Protein AF-A0A3M8FSX2-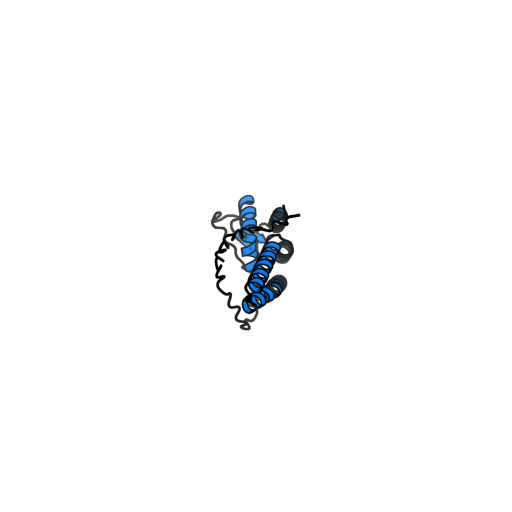F1 (afdb_monomer)

pLDDT: mean 79.04, std 21.78, range [35.06, 98.31]

Sequence (171 aa):
MRISRSSAKTMSHLLPVAAASAALLVVPGCNLSSGSNKPVSGAGDTLMLLPEHAGGPTGTIRRTDLLVAYGKSVHLKEHYSTLETARDAAREAGDDAFADRIEAEGPAWQEVLDRQLAGDEPLYTTLLAVQNEIRDVANEHGISKVVEAGPGVKGTDITDKIVEALKQSDD

Mean predicted aligned error: 12.31 Å

Secondary structure (DSSP, 8-state):
----------------------------------------------EEE-TT-TT-PEEEE-HHHHHHHHTTSHHHHHHHHHHHHHHHHHHHTT-HHHHHHHHHHHHHHHHHHHHHHHTSS-THHHHHHTHHHHHHHHHHTT-SEEEE--TT--SEE-HHHHHHHHHHTT-

Radius of gyration: 25.16 Å; Cα contacts (8 Å, |Δi|>4): 161; chains: 1; bounding box: 44×70×87 Å

Foldseek 3Di:
DDDDDDDDDDDPPDDPPPPPPPPPPPPPDPPPPPDPDDQPPDDDWPKDFDPPQPPWFEEAAAQQLLLVLLVVFVLVVVVVVVLVVQLVVCVVVVNNVRNVVSVVVVVVVVVQSVCSNVVSHPCVVSCVSLVVLVNVLCVVVSHRMYGYDDPPDDGHYCHVSSSVSRHVNVD

Structure (mmCIF, N/CA/C/O backbone):
data_AF-A0A3M8FSX2-F1
#
_entry.id   AF-A0A3M8FSX2-F1
#
loop_
_atom_site.group_PDB
_atom_site.id
_atom_site.type_symbol
_atom_site.label_atom_id
_atom_site.label_alt_id
_atom_site.label_comp_id
_atom_site.label_asym_id
_atom_site.label_entity_id
_atom_site.label_seq_id
_atom_site.pdbx_PDB_ins_code
_atom_site.Cartn_x
_atom_site.Cartn_y
_atom_site.Cartn_z
_atom_site.occupancy
_atom_site.B_iso_or_equiv
_atom_site.auth_seq_id
_atom_site.auth_comp_id
_atom_site.auth_asym_id
_atom_site.auth_atom_id
_atom_site.pdbx_PDB_model_num
ATOM 1 N N . MET A 1 1 ? 28.680 45.905 -61.448 1.00 47.19 1 MET A N 1
ATOM 2 C CA . MET A 1 1 ? 28.173 44.536 -61.219 1.00 47.19 1 MET A CA 1
ATOM 3 C C . MET A 1 1 ? 29.325 43.685 -60.685 1.00 47.19 1 MET A C 1
ATOM 5 O O . MET A 1 1 ? 30.201 43.305 -61.447 1.00 47.19 1 MET A O 1
ATOM 9 N N . ARG A 1 2 ? 29.411 43.502 -59.362 1.00 50.59 2 ARG A N 1
ATOM 10 C CA . ARG A 1 2 ? 30.373 42.608 -58.694 1.00 50.59 2 ARG A CA 1
ATOM 11 C C . ARG A 1 2 ? 29.609 41.900 -57.581 1.00 50.59 2 ARG A C 1
ATOM 13 O O . ARG A 1 2 ? 29.132 42.553 -56.661 1.00 50.59 2 ARG A O 1
ATOM 20 N N . ILE A 1 3 ? 29.428 40.593 -57.733 1.00 55.62 3 ILE A N 1
ATOM 21 C CA . ILE A 1 3 ? 28.762 39.731 -56.758 1.00 55.62 3 ILE A CA 1
ATOM 22 C C . ILE A 1 3 ? 29.857 39.227 -55.822 1.00 55.62 3 ILE A C 1
ATOM 24 O O . ILE A 1 3 ? 30.733 38.483 -56.256 1.00 55.62 3 ILE A O 1
ATOM 28 N N . SER A 1 4 ? 29.825 39.656 -54.561 1.00 57.06 4 SER A N 1
ATOM 29 C CA . SER A 1 4 ? 30.704 39.132 -53.516 1.00 57.06 4 SER A CA 1
ATOM 30 C C . SER A 1 4 ? 29.912 38.128 -52.681 1.00 57.06 4 SER A C 1
ATOM 32 O O . SER A 1 4 ? 28.946 38.494 -52.017 1.00 57.06 4 SER A O 1
ATOM 34 N N . ARG A 1 5 ? 30.289 36.849 -52.766 1.00 66.19 5 ARG A N 1
ATOM 35 C CA . ARG A 1 5 ? 29.855 35.780 -51.856 1.00 66.19 5 ARG A CA 1
ATOM 36 C C . ARG A 1 5 ? 30.951 35.606 -50.807 1.00 66.19 5 ARG A C 1
ATOM 38 O O . ARG A 1 5 ? 32.090 35.422 -51.218 1.00 66.19 5 ARG A O 1
ATOM 45 N N . SER A 1 6 ? 30.635 35.562 -49.511 1.00 44.28 6 SER A N 1
ATOM 46 C CA . SER A 1 6 ? 31.398 34.719 -48.573 1.00 44.28 6 SER A CA 1
ATOM 47 C C . SER A 1 6 ? 30.738 34.582 -47.196 1.00 44.28 6 SER A C 1
ATOM 49 O O . SER A 1 6 ? 30.495 35.569 -46.512 1.00 44.28 6 SER A O 1
ATOM 51 N N . SER A 1 7 ? 30.564 33.313 -46.820 1.00 50.06 7 SER A N 1
ATOM 52 C CA . SER A 1 7 ? 30.634 32.724 -45.474 1.00 50.06 7 SER A CA 1
ATOM 53 C C . SER A 1 7 ? 29.599 33.102 -44.412 1.00 50.06 7 SER A C 1
ATOM 55 O O . SER A 1 7 ? 29.830 33.944 -43.549 1.00 50.06 7 SER A O 1
ATOM 57 N N . ALA A 1 8 ? 28.523 32.310 -44.374 1.00 51.41 8 ALA A N 1
ATOM 58 C CA . ALA A 1 8 ? 27.819 31.982 -43.138 1.00 51.41 8 ALA A CA 1
ATOM 59 C C . ALA A 1 8 ? 28.687 31.020 -42.303 1.00 51.41 8 ALA A C 1
ATOM 61 O O . ALA A 1 8 ? 28.975 29.899 -42.724 1.00 51.41 8 ALA A O 1
ATOM 62 N N . LYS A 1 9 ? 29.132 31.476 -41.130 1.00 55.75 9 LYS A N 1
ATOM 63 C CA . LYS A 1 9 ? 29.825 30.667 -40.124 1.00 55.75 9 LYS A CA 1
ATOM 64 C C . LYS A 1 9 ? 28.777 30.140 -39.145 1.00 55.75 9 LYS A C 1
ATOM 66 O O . LYS A 1 9 ? 28.440 30.814 -38.177 1.00 55.75 9 LYS A O 1
ATOM 71 N N . THR A 1 10 ? 28.231 28.960 -39.425 1.00 54.59 10 THR A N 1
ATOM 72 C CA . THR A 1 10 ? 27.348 28.237 -38.502 1.00 54.59 10 THR A CA 1
ATOM 73 C C . THR A 1 10 ? 28.194 27.732 -37.334 1.00 54.59 10 THR A C 1
ATOM 75 O O . THR A 1 10 ? 28.980 26.799 -37.484 1.00 54.59 10 THR A O 1
ATOM 78 N N . MET A 1 11 ? 28.096 28.398 -36.183 1.00 48.78 11 MET A N 1
ATOM 79 C CA . MET A 1 11 ? 28.644 27.898 -34.925 1.00 48.78 11 MET A CA 1
ATOM 80 C C . MET A 1 11 ? 27.736 26.782 -34.409 1.00 48.78 11 MET A C 1
ATOM 82 O O . MET A 1 11 ? 26.655 27.041 -33.885 1.00 48.78 11 MET A O 1
ATOM 86 N N . SER A 1 12 ? 28.183 25.539 -34.565 1.00 48.84 12 SER A N 1
ATOM 87 C CA . SER A 1 12 ? 27.632 24.395 -33.846 1.00 48.84 12 SER A CA 1
ATOM 88 C C . SER A 1 12 ? 27.964 24.550 -32.362 1.00 48.84 12 SER A C 1
ATOM 90 O O . SER A 1 12 ? 29.079 24.254 -31.933 1.00 48.84 12 SER A O 1
ATOM 92 N N . HIS A 1 13 ? 27.008 25.044 -31.576 1.00 47.22 13 HIS A N 1
ATOM 93 C CA . HIS A 1 13 ? 27.049 24.912 -30.125 1.00 47.22 13 HIS A CA 1
ATOM 94 C C . HIS A 1 13 ? 26.804 23.441 -29.774 1.00 47.22 13 HIS A C 1
ATOM 96 O O . HIS A 1 13 ? 25.674 22.962 -29.773 1.00 47.22 13 HIS A O 1
ATOM 102 N N . LEU A 1 14 ? 27.898 22.726 -29.513 1.00 45.97 14 LEU A N 1
ATOM 103 C CA . LEU A 1 14 ? 27.901 21.467 -28.778 1.00 45.97 14 LEU A CA 1
ATOM 104 C C . LEU A 1 14 ? 27.340 21.744 -27.379 1.00 45.97 14 LEU A C 1
ATOM 106 O O . LEU A 1 14 ? 28.009 22.354 -26.544 1.00 45.97 14 LEU A O 1
ATOM 110 N N . LEU A 1 15 ? 26.096 21.335 -27.148 1.00 48.28 15 LEU A N 1
ATOM 111 C CA . LEU A 1 15 ? 25.559 21.196 -25.801 1.00 48.28 15 LEU A CA 1
ATOM 112 C C . LEU A 1 15 ? 26.306 20.046 -25.104 1.00 48.28 15 LEU A C 1
ATOM 114 O O . LEU A 1 15 ? 26.529 19.005 -25.729 1.00 48.28 15 LEU A O 1
ATOM 118 N N . PRO A 1 16 ? 26.704 20.202 -23.832 1.00 45.53 16 PRO A N 1
ATOM 119 C CA . PRO A 1 16 ? 27.214 19.089 -23.053 1.00 45.53 16 PRO A CA 1
ATOM 120 C C . PRO A 1 16 ? 26.075 18.088 -22.835 1.00 45.53 16 PRO A C 1
ATOM 122 O O . PRO A 1 16 ? 25.053 18.418 -22.234 1.00 45.53 16 PRO A O 1
ATOM 125 N N . VAL A 1 17 ? 26.260 16.864 -23.332 1.00 48.03 17 VAL A N 1
ATOM 126 C CA . VAL A 1 17 ? 25.472 15.696 -22.932 1.00 48.03 17 VAL A CA 1
ATOM 127 C C . VAL A 1 17 ? 25.736 15.505 -21.443 1.00 48.03 17 VAL A C 1
ATOM 129 O O . VAL A 1 17 ? 26.780 14.992 -21.042 1.00 48.03 17 VAL A O 1
ATOM 132 N N . ALA A 1 18 ? 24.826 16.013 -20.615 1.00 43.22 18 ALA A N 1
ATOM 133 C CA . ALA A 1 18 ? 24.786 15.679 -19.208 1.00 43.22 18 ALA A CA 1
ATOM 134 C C . ALA A 1 18 ? 24.514 14.177 -19.133 1.00 43.22 18 ALA A C 1
ATOM 136 O O . ALA A 1 18 ? 23.416 13.716 -19.436 1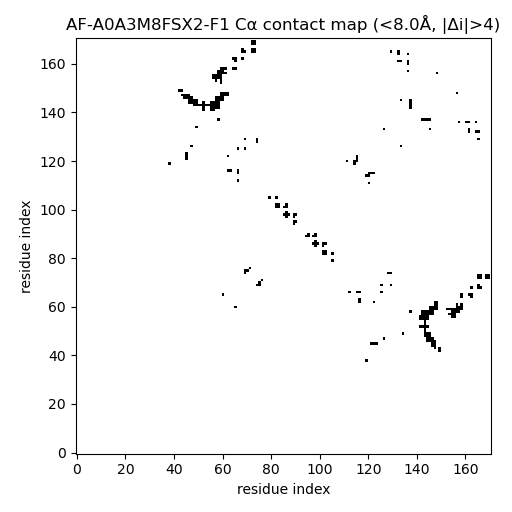.00 43.22 18 ALA A O 1
ATOM 137 N N . ALA A 1 19 ? 25.552 13.416 -18.795 1.00 45.00 19 ALA A N 1
ATOM 138 C CA . ALA A 1 19 ? 25.417 12.040 -18.373 1.00 45.00 19 ALA A CA 1
ATOM 139 C C . ALA A 1 19 ? 24.510 12.040 -17.138 1.00 45.00 19 ALA A C 1
ATOM 141 O O . ALA A 1 19 ? 24.946 12.352 -16.029 1.00 45.00 19 ALA A O 1
ATOM 142 N N . ALA A 1 20 ? 23.226 11.760 -17.350 1.00 47.19 20 ALA A N 1
ATOM 143 C CA . ALA A 1 20 ? 22.338 11.364 -16.281 1.00 47.19 20 ALA A CA 1
ATOM 144 C C . ALA A 1 20 ? 22.893 10.037 -15.765 1.00 47.19 20 ALA A C 1
ATOM 146 O O . ALA A 1 20 ? 22.752 8.996 -16.404 1.00 47.19 20 ALA A O 1
ATOM 147 N N . SER A 1 21 ? 23.616 10.099 -14.647 1.00 44.44 21 SER A N 1
ATOM 148 C CA . SER A 1 21 ? 23.936 8.922 -13.854 1.00 44.44 21 SER A CA 1
ATOM 149 C C . SER A 1 21 ? 22.612 8.282 -13.464 1.00 44.44 21 SER A C 1
ATOM 151 O O . SER A 1 21 ? 21.976 8.703 -12.499 1.00 44.44 21 SER A O 1
ATOM 153 N N . ALA A 1 22 ? 22.188 7.291 -14.245 1.00 44.75 22 ALA A N 1
ATOM 154 C CA . ALA A 1 22 ? 21.168 6.345 -13.855 1.00 44.75 22 ALA A CA 1
ATOM 155 C C . ALA A 1 22 ? 21.697 5.647 -12.602 1.00 44.75 22 ALA A C 1
ATOM 157 O O . ALA A 1 22 ? 22.535 4.744 -12.664 1.00 44.75 22 ALA A O 1
ATOM 158 N N . ALA A 1 23 ? 21.274 6.140 -11.442 1.00 43.34 23 ALA A N 1
ATOM 159 C CA . ALA A 1 23 ? 21.377 5.391 -10.214 1.00 43.34 23 ALA A CA 1
ATOM 160 C C . ALA A 1 23 ? 20.544 4.128 -10.437 1.00 43.34 23 ALA A C 1
ATOM 162 O O . ALA A 1 23 ? 19.317 4.174 -10.396 1.00 43.34 23 ALA A O 1
ATOM 163 N N . LEU A 1 24 ? 21.220 3.018 -10.746 1.00 38.94 24 LEU A N 1
ATOM 164 C CA . LEU A 1 24 ? 20.647 1.686 -10.645 1.00 38.94 24 LEU A CA 1
ATOM 165 C C . LEU A 1 24 ? 20.176 1.525 -9.196 1.00 38.94 24 LEU A C 1
ATOM 167 O O . LEU A 1 24 ? 20.945 1.154 -8.308 1.00 38.94 24 LEU A O 1
ATOM 171 N N . LEU A 1 25 ? 18.903 1.820 -8.955 1.00 40.34 25 LEU A N 1
ATOM 172 C CA . LEU A 1 25 ? 18.167 1.235 -7.853 1.00 40.34 25 LEU A CA 1
ATOM 173 C C . LEU A 1 25 ? 18.067 -0.252 -8.180 1.00 40.34 25 LEU A C 1
ATOM 175 O O . LEU A 1 25 ? 17.163 -0.709 -8.872 1.00 40.34 25 LEU A O 1
ATOM 179 N N . VAL A 1 26 ? 19.074 -1.002 -7.732 1.00 42.00 26 VAL A N 1
ATOM 180 C CA . VAL A 1 26 ? 19.004 -2.454 -7.628 1.00 42.00 26 VAL A CA 1
ATOM 181 C C . VAL A 1 26 ? 17.907 -2.738 -6.611 1.00 42.00 26 VAL A C 1
ATOM 183 O O . VAL A 1 26 ? 18.158 -2.771 -5.408 1.00 42.00 26 VAL A O 1
ATOM 186 N N . VAL A 1 27 ? 16.674 -2.890 -7.090 1.00 46.66 27 VAL A N 1
ATOM 187 C CA . VAL A 1 27 ? 15.612 -3.515 -6.309 1.00 46.66 27 VAL A CA 1
ATOM 188 C C . VAL A 1 27 ? 16.024 -4.985 -6.190 1.00 46.66 27 VAL A C 1
ATOM 190 O O . VAL A 1 27 ? 16.153 -5.658 -7.218 1.00 46.66 27 VAL A O 1
ATOM 193 N N . PRO A 1 28 ? 16.347 -5.494 -4.987 1.00 42.94 28 PRO A N 1
ATOM 194 C CA . PRO A 1 28 ? 16.694 -6.895 -4.825 1.00 42.94 28 PRO A CA 1
ATOM 195 C C . PRO A 1 28 ? 15.507 -7.729 -5.301 1.00 42.94 28 PRO A C 1
ATOM 197 O O . PRO A 1 28 ? 14.407 -7.612 -4.768 1.00 42.94 28 PRO A O 1
ATOM 200 N N . GLY A 1 29 ? 15.743 -8.527 -6.344 1.00 35.06 29 GLY A N 1
ATOM 201 C CA . GLY A 1 29 ? 14.728 -9.350 -6.980 1.00 35.06 29 GLY A CA 1
ATOM 202 C C . GLY A 1 29 ? 13.989 -10.194 -5.951 1.00 35.06 29 GLY A C 1
ATOM 203 O O . GLY A 1 29 ? 14.550 -11.129 -5.375 1.00 35.06 29 GLY A O 1
ATOM 204 N N . CYS A 1 30 ? 12.714 -9.871 -5.748 1.00 36.78 30 CYS A N 1
ATOM 205 C CA . CYS A 1 30 ? 11.760 -10.765 -5.122 1.00 36.78 30 CYS A CA 1
ATOM 206 C C . CYS A 1 30 ? 11.611 -11.972 -6.049 1.00 36.78 30 CYS A C 1
ATOM 208 O O . CYS A 1 30 ? 10.853 -11.969 -7.013 1.00 36.78 30 CYS A O 1
ATOM 210 N N . ASN A 1 31 ? 12.409 -13.000 -5.781 1.00 38.75 31 ASN A N 1
ATOM 211 C CA . ASN A 1 31 ? 12.325 -14.292 -6.431 1.00 38.75 31 ASN A CA 1
ATOM 212 C C . ASN A 1 31 ? 11.032 -14.970 -5.945 1.00 38.75 31 ASN A C 1
ATOM 214 O O . ASN A 1 31 ? 11.058 -15.754 -4.995 1.00 38.75 31 ASN A O 1
ATOM 218 N N . LEU A 1 32 ? 9.885 -14.619 -6.543 1.00 45.66 32 LEU A N 1
ATOM 219 C CA . LEU A 1 32 ? 8.623 -15.338 -6.359 1.00 45.66 32 LEU A CA 1
ATOM 220 C C . LEU A 1 32 ? 8.734 -16.697 -7.064 1.00 45.66 32 LEU A C 1
ATOM 222 O O . LEU A 1 32 ? 8.186 -16.943 -8.135 1.00 45.66 32 LEU A O 1
ATOM 226 N N . SER A 1 33 ? 9.485 -17.602 -6.440 1.00 40.38 33 SER A N 1
ATOM 227 C CA . SER A 1 33 ? 9.406 -19.029 -6.710 1.00 40.38 33 SER A CA 1
ATOM 228 C C . SER A 1 33 ? 7.977 -19.474 -6.413 1.00 40.38 33 SER A C 1
ATOM 230 O O . SER A 1 33 ? 7.593 -19.606 -5.250 1.00 40.38 33 SER A O 1
ATOM 232 N N . SER A 1 34 ? 7.210 -19.716 -7.477 1.00 45.41 34 SER A N 1
ATOM 233 C CA . SER A 1 34 ? 5.900 -20.368 -7.467 1.00 45.41 34 SER A CA 1
ATOM 234 C C . SER A 1 34 ? 6.053 -21.822 -7.000 1.00 45.41 34 SER A C 1
ATOM 236 O O . SER A 1 34 ? 6.078 -22.773 -7.775 1.00 45.41 34 SER A O 1
ATOM 238 N N . GLY A 1 35 ? 6.269 -21.991 -5.698 1.00 39.81 35 GLY A N 1
ATOM 239 C CA . GLY A 1 35 ? 6.133 -23.257 -5.000 1.00 39.81 35 GLY A CA 1
ATOM 240 C C . GLY A 1 35 ? 4.723 -23.324 -4.443 1.00 39.81 35 GLY A C 1
ATOM 241 O O . GLY A 1 35 ? 4.317 -22.436 -3.698 1.00 39.81 35 GLY A O 1
ATOM 242 N N . SER A 1 36 ? 3.974 -24.360 -4.815 1.00 44.34 36 SER A N 1
ATOM 243 C CA . SER A 1 36 ? 2.616 -24.633 -4.343 1.00 44.34 36 SER A CA 1
ATOM 244 C C . SER A 1 36 ? 2.568 -24.803 -2.818 1.00 44.34 36 SER A C 1
ATOM 246 O O . SER A 1 36 ? 2.567 -25.918 -2.298 1.00 44.34 36 SER A O 1
ATOM 248 N N . ASN A 1 37 ? 2.520 -23.691 -2.089 1.00 40.78 37 ASN A N 1
ATOM 249 C CA . ASN A 1 37 ? 2.175 -23.673 -0.681 1.00 40.78 37 ASN A CA 1
ATOM 250 C C . ASN A 1 37 ? 0.657 -23.770 -0.578 1.00 40.78 37 ASN A C 1
ATOM 252 O O . ASN A 1 37 ? -0.079 -22.928 -1.085 1.00 40.78 37 ASN A O 1
ATOM 256 N N . LYS A 1 38 ? 0.181 -24.831 0.074 1.00 38.94 38 LYS A N 1
ATOM 257 C CA . LYS A 1 38 ? -1.215 -24.915 0.505 1.00 38.94 38 LYS A CA 1
ATOM 258 C C . LYS A 1 38 ? -1.521 -23.682 1.368 1.00 38.94 38 LYS A C 1
ATOM 260 O O . LYS A 1 38 ? -0.686 -23.369 2.221 1.00 38.94 38 LYS A O 1
ATOM 265 N N . PRO A 1 39 ? -2.678 -23.019 1.199 1.00 40.34 39 PRO A N 1
ATOM 266 C CA . PRO A 1 39 ? -3.044 -21.897 2.046 1.00 40.34 39 PRO A CA 1
ATOM 267 C C . PRO A 1 39 ? -3.140 -22.409 3.481 1.00 40.34 39 PRO A C 1
ATOM 269 O O . PRO A 1 39 ? -4.001 -23.223 3.827 1.00 40.34 39 PRO A O 1
ATOM 272 N N . VAL A 1 40 ? -2.206 -21.971 4.322 1.00 41.53 40 VAL A N 1
ATOM 273 C CA . VAL A 1 40 ? -2.362 -22.085 5.765 1.00 41.53 40 VAL A CA 1
ATOM 274 C C . VAL A 1 40 ? -3.434 -21.058 6.092 1.00 41.53 40 VAL A C 1
ATOM 276 O O . VAL A 1 40 ? -3.147 -19.877 6.234 1.00 41.53 40 VAL A O 1
ATOM 279 N N . SER A 1 41 ? -4.689 -21.508 6.100 1.00 40.91 41 SER A N 1
ATOM 280 C CA . SER A 1 41 ? -5.864 -20.746 6.522 1.00 40.91 41 SER A CA 1
ATOM 281 C C . SER A 1 41 ? -5.753 -20.439 8.021 1.00 40.91 41 SER A C 1
ATOM 283 O O . SER A 1 41 ? -6.482 -20.987 8.844 1.00 40.91 41 SER A O 1
ATOM 285 N N . GLY A 1 42 ? -4.780 -19.610 8.385 1.00 41.47 42 GLY A N 1
ATOM 286 C CA . GLY A 1 42 ? -4.645 -18.968 9.677 1.00 41.47 42 GLY A CA 1
ATOM 287 C C . GLY A 1 42 ? -5.087 -17.526 9.510 1.00 41.47 42 GLY A C 1
ATOM 288 O O . GLY A 1 42 ? -4.304 -16.675 9.103 1.00 41.47 42 GLY A O 1
ATOM 289 N N . ALA A 1 43 ? -6.362 -17.260 9.779 1.00 46.09 43 ALA A N 1
ATOM 290 C CA . ALA A 1 43 ? -6.793 -15.905 10.070 1.00 46.09 43 ALA A CA 1
ATOM 291 C C . ALA A 1 43 ? -6.047 -15.438 11.335 1.00 46.09 43 ALA A C 1
ATOM 293 O O . ALA A 1 43 ? -6.159 -16.081 12.377 1.00 46.09 43 ALA A O 1
ATOM 294 N N . GLY A 1 44 ? -5.293 -14.344 11.229 1.00 47.16 44 GLY A N 1
ATOM 295 C CA . GLY A 1 44 ? -4.490 -13.774 12.319 1.00 47.16 44 GLY A CA 1
ATOM 296 C C . GLY A 1 44 ? -3.066 -14.332 12.304 1.00 47.16 44 GLY A C 1
ATOM 297 O O . GLY A 1 44 ? -2.861 -15.533 12.311 1.00 47.16 44 GLY A O 1
ATOM 298 N N . ASP A 1 45 ? -1.997 -13.560 12.208 1.00 51.50 45 ASP A N 1
ATOM 299 C CA . ASP A 1 45 ? -1.767 -12.191 12.637 1.00 51.50 45 ASP A CA 1
ATOM 300 C C . ASP A 1 45 ? -0.864 -11.517 11.599 1.00 51.50 45 ASP A C 1
ATOM 302 O O . ASP A 1 45 ? 0.344 -11.757 11.577 1.00 51.50 45 ASP A O 1
ATOM 306 N N . THR A 1 46 ? -1.407 -10.641 10.749 1.00 60.12 46 THR A N 1
ATOM 307 C CA . THR A 1 46 ? -0.535 -9.629 10.139 1.00 60.12 46 THR A CA 1
ATOM 308 C C . THR A 1 46 ? -0.405 -8.512 11.167 1.00 60.12 46 THR A C 1
ATOM 310 O O . THR A 1 46 ? -1.340 -7.742 11.385 1.00 60.12 46 THR A O 1
ATOM 313 N N . LEU A 1 47 ? 0.718 -8.513 11.884 1.00 61.59 47 LEU A N 1
ATOM 314 C CA . LEU A 1 47 ? 0.976 -7.637 13.020 1.00 61.59 47 LEU A CA 1
ATOM 315 C C . LEU A 1 47 ? 1.943 -6.531 12.593 1.00 61.59 47 LEU A C 1
ATOM 317 O O . LEU A 1 47 ? 3.094 -6.818 12.264 1.00 61.59 47 LEU A O 1
ATOM 321 N N . MET A 1 48 ? 1.511 -5.272 12.648 1.00 71.06 48 MET A N 1
ATOM 322 C CA . MET A 1 48 ? 2.432 -4.141 12.560 1.00 71.06 48 MET A CA 1
ATOM 323 C C . MET A 1 48 ? 2.689 -3.614 13.973 1.00 71.06 48 MET A C 1
ATOM 325 O O . MET A 1 48 ? 1.792 -3.083 14.635 1.00 71.06 48 MET A O 1
ATOM 329 N N . LEU A 1 49 ? 3.913 -3.819 14.461 1.00 66.31 49 LEU A N 1
ATOM 330 C CA . LEU A 1 49 ? 4.364 -3.270 15.737 1.00 66.31 49 LEU A CA 1
ATOM 331 C C . LEU A 1 49 ? 4.805 -1.826 15.528 1.00 66.31 49 LEU A C 1
ATOM 333 O O . LEU A 1 49 ? 5.701 -1.564 14.725 1.00 66.31 49 LEU A O 1
ATOM 337 N N . LEU A 1 50 ? 4.196 -0.907 16.275 1.00 69.25 50 LEU A N 1
ATOM 338 C CA . LEU A 1 50 ? 4.593 0.493 16.293 1.00 69.25 50 LEU A CA 1
ATOM 339 C C . LEU A 1 50 ? 5.504 0.712 17.512 1.00 69.25 50 LEU A C 1
ATOM 341 O O . LEU A 1 50 ? 5.075 0.497 18.649 1.00 69.25 50 LEU A O 1
ATOM 345 N N . PRO A 1 51 ? 6.782 1.074 17.307 1.00 61.28 51 PRO A N 1
ATOM 346 C CA . PRO A 1 51 ? 7.793 1.033 18.363 1.00 61.28 51 PRO A CA 1
ATOM 347 C C . PRO A 1 51 ? 7.557 2.048 19.490 1.00 61.28 51 PRO A C 1
ATOM 349 O O . PRO A 1 51 ? 8.082 1.872 20.587 1.00 61.28 51 PRO A O 1
ATOM 352 N N . GLU A 1 52 ? 6.764 3.094 19.255 1.00 60.50 52 GLU A N 1
ATOM 353 C CA . GLU A 1 52 ? 6.681 4.242 20.163 1.00 60.50 52 GLU A CA 1
ATOM 354 C C . GLU A 1 52 ? 5.676 4.072 21.312 1.00 60.50 52 GLU A C 1
ATOM 356 O O . GLU A 1 52 ? 5.591 4.942 22.174 1.00 60.50 52 GLU A O 1
ATOM 361 N N . HIS A 1 53 ? 4.876 3.003 21.339 1.00 59.38 53 HIS A N 1
ATOM 362 C CA . HIS A 1 53 ? 3.670 2.936 22.180 1.00 59.38 53 HIS A CA 1
ATOM 363 C C . HIS A 1 53 ? 3.552 1.621 22.973 1.00 59.38 53 HIS A C 1
ATOM 365 O O . HIS A 1 53 ? 2.460 1.082 23.153 1.00 59.38 53 HIS A O 1
ATOM 371 N N . ALA A 1 54 ? 4.664 1.069 23.466 1.00 66.44 54 ALA A N 1
ATOM 372 C CA . ALA A 1 54 ? 4.665 -0.197 24.206 1.00 66.44 54 ALA A CA 1
ATOM 373 C C . ALA A 1 54 ? 3.621 -0.217 25.353 1.00 66.44 54 ALA A C 1
ATOM 375 O O . ALA A 1 54 ? 3.735 0.522 26.328 1.00 66.44 54 ALA A O 1
ATOM 376 N N . GLY A 1 55 ? 2.601 -1.079 25.231 1.00 77.44 55 GLY A N 1
ATOM 377 C CA . GLY A 1 55 ? 1.530 -1.256 26.226 1.00 77.44 55 GLY A CA 1
ATOM 378 C C . GLY A 1 55 ? 0.216 -0.499 25.969 1.00 77.44 55 GLY A C 1
ATOM 379 O O . GLY A 1 55 ? -0.714 -0.651 26.757 1.00 77.44 55 GLY A O 1
ATOM 380 N N . GLY A 1 56 ? 0.105 0.283 24.889 1.00 82.62 56 GLY A N 1
ATOM 381 C CA . GLY A 1 56 ? -1.135 0.987 24.518 1.00 82.62 56 GLY A CA 1
ATOM 382 C C . GLY A 1 56 ? -2.241 0.091 23.919 1.00 82.62 56 GLY A C 1
ATOM 383 O O . GLY A 1 56 ? -2.026 -1.107 23.699 1.00 82.62 56 GLY A O 1
ATOM 384 N N . PRO A 1 57 ? -3.432 0.646 23.627 1.00 92.81 57 PRO A N 1
ATOM 385 C CA . PRO A 1 57 ? -4.542 -0.067 22.993 1.00 92.81 57 PRO A CA 1
ATOM 386 C C . PRO A 1 57 ? -4.188 -0.631 21.610 1.00 92.81 57 PRO A C 1
ATOM 388 O O . PRO A 1 57 ? -3.314 -0.133 20.906 1.00 92.81 57 PRO A O 1
ATOM 391 N N . THR A 1 58 ? -4.898 -1.691 21.223 1.00 94.19 58 THR A N 1
ATOM 392 C CA . THR A 1 58 ? -4.787 -2.319 19.897 1.00 94.19 58 THR A CA 1
ATOM 393 C C . THR A 1 58 ? -5.734 -1.637 18.920 1.00 94.19 58 THR A C 1
ATOM 395 O O . THR A 1 58 ? -6.920 -1.513 19.221 1.00 94.19 58 THR A O 1
ATOM 398 N N . GLY A 1 59 ? -5.227 -1.230 17.761 1.00 95.19 59 GLY A N 1
ATOM 399 C CA . GLY A 1 59 ? -6.025 -0.819 16.613 1.00 95.19 59 GLY A CA 1
ATOM 400 C C . GLY A 1 59 ? -6.338 -2.013 15.721 1.00 95.19 59 GLY A C 1
ATOM 401 O O . GLY A 1 59 ? -5.506 -2.909 15.573 1.00 95.19 59 GLY A O 1
ATOM 402 N N . THR A 1 60 ? -7.523 -2.034 15.121 1.00 96.44 60 THR A N 1
ATOM 403 C CA . THR A 1 60 ? -7.915 -3.051 14.138 1.00 96.44 60 THR A CA 1
ATOM 404 C C . THR A 1 60 ? -8.214 -2.420 12.786 1.00 96.44 60 THR A C 1
ATOM 406 O O . THR A 1 60 ? -8.795 -1.337 12.741 1.00 96.44 60 THR A O 1
ATOM 409 N N . ILE A 1 61 ? -7.872 -3.118 11.701 1.00 95.88 61 ILE A N 1
ATOM 410 C CA . ILE A 1 61 ? -8.187 -2.709 10.325 1.00 95.88 61 ILE A CA 1
ATOM 411 C C . ILE A 1 61 ? -9.030 -3.775 9.623 1.00 95.88 61 ILE A C 1
ATOM 413 O O . ILE A 1 61 ? -8.708 -4.963 9.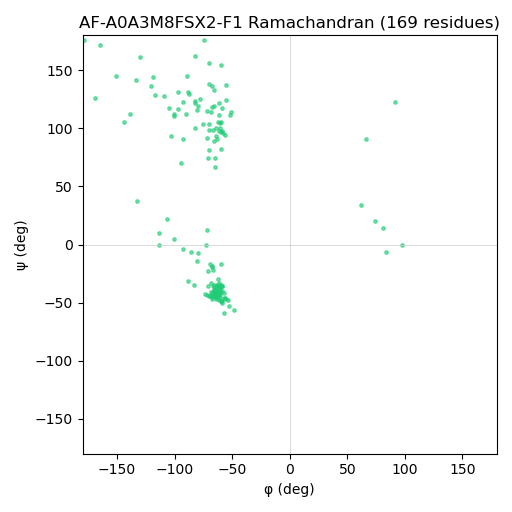677 1.00 95.88 61 ILE A O 1
ATOM 417 N N . ARG A 1 62 ? -10.071 -3.355 8.900 1.00 95.44 62 ARG A N 1
ATOM 418 C CA . ARG A 1 62 ? -10.835 -4.213 7.987 1.00 95.44 62 ARG A CA 1
ATOM 419 C C . ARG A 1 62 ? -10.088 -4.350 6.657 1.00 95.44 62 ARG A C 1
ATOM 421 O O . ARG A 1 62 ? -9.926 -3.378 5.923 1.00 95.44 62 ARG A O 1
ATOM 428 N N . ARG A 1 63 ? -9.662 -5.577 6.341 1.00 94.38 63 ARG A N 1
ATOM 429 C CA . ARG A 1 63 ? -8.878 -5.929 5.142 1.00 94.38 63 ARG A CA 1
ATOM 430 C C . ARG A 1 63 ? -9.451 -5.353 3.847 1.00 94.38 63 ARG A C 1
ATOM 432 O O . ARG A 1 63 ? -8.744 -4.660 3.124 1.00 94.38 63 ARG A O 1
ATOM 439 N N . THR A 1 64 ? -10.718 -5.654 3.561 1.00 95.56 64 THR A N 1
ATOM 440 C CA . THR A 1 64 ? -11.387 -5.260 2.313 1.00 95.56 64 THR A CA 1
ATOM 441 C C . THR A 1 64 ? -11.358 -3.748 2.118 1.00 95.56 64 THR A C 1
ATOM 443 O O . THR A 1 64 ? -10.993 -3.275 1.048 1.00 95.56 64 THR A O 1
ATOM 446 N N . ASP A 1 65 ? -11.680 -2.989 3.163 1.00 96.44 65 ASP A N 1
ATOM 447 C CA . ASP A 1 65 ? -11.755 -1.531 3.090 1.00 96.44 65 ASP A CA 1
ATOM 448 C C . ASP A 1 65 ? -10.374 -0.902 2.893 1.00 96.44 65 ASP A C 1
ATOM 450 O O . ASP A 1 65 ? -10.233 0.010 2.078 1.00 96.44 65 ASP A O 1
ATOM 454 N N . LEU A 1 66 ? -9.347 -1.423 3.579 1.00 95.69 66 LEU A N 1
ATOM 455 C CA . LEU A 1 66 ? -7.967 -0.980 3.384 1.00 95.69 66 LEU A CA 1
ATOM 456 C C . LEU A 1 66 ? -7.499 -1.235 1.949 1.00 95.69 66 LEU A C 1
ATOM 458 O O . LEU A 1 66 ? -6.950 -0.331 1.328 1.00 95.69 66 LEU A O 1
ATOM 462 N N . LEU A 1 67 ? -7.726 -2.437 1.410 1.00 95.56 67 LEU A N 1
ATOM 463 C CA . LEU A 1 67 ? -7.313 -2.788 0.048 1.00 95.56 67 LEU A CA 1
ATOM 464 C C . LEU A 1 67 ? -8.043 -1.954 -1.006 1.00 95.56 67 LEU A C 1
ATOM 466 O O . LEU A 1 67 ? -7.419 -1.477 -1.949 1.00 95.56 67 LEU A O 1
ATOM 470 N N . VAL A 1 68 ? -9.349 -1.729 -0.836 1.00 95.38 68 VAL A N 1
ATOM 471 C CA . VAL A 1 68 ? -10.131 -0.877 -1.744 1.00 95.38 68 VAL A CA 1
ATOM 472 C C . VAL A 1 68 ? -9.659 0.576 -1.685 1.00 95.38 68 VAL A C 1
ATOM 474 O O . VAL A 1 68 ? -9.628 1.243 -2.719 1.00 95.38 68 VAL A O 1
ATOM 477 N N . ALA A 1 69 ? -9.299 1.080 -0.502 1.00 95.81 69 ALA A N 1
ATOM 478 C CA . ALA A 1 69 ? -8.752 2.424 -0.356 1.00 95.81 69 ALA A CA 1
ATOM 479 C C . ALA A 1 69 ? -7.342 2.536 -0.945 1.00 95.81 69 ALA A C 1
ATOM 481 O O . ALA A 1 69 ? -7.078 3.472 -1.694 1.00 95.81 69 ALA A O 1
ATOM 482 N N . TYR A 1 70 ? -6.468 1.559 -0.692 1.00 95.12 70 TYR A N 1
ATOM 483 C CA . TYR 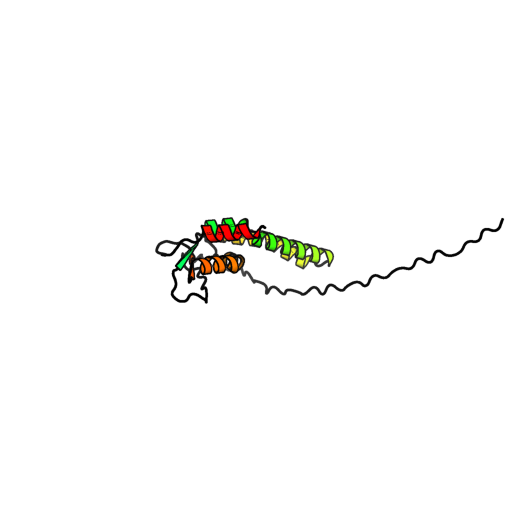A 1 70 ? -5.132 1.496 -1.285 1.00 95.12 70 TYR A CA 1
ATOM 484 C C . TYR A 1 70 ? -5.184 1.402 -2.815 1.00 95.12 70 TYR A C 1
ATOM 486 O O . TYR A 1 70 ? -4.459 2.112 -3.500 1.00 95.12 70 TYR A O 1
ATOM 494 N N . GLY A 1 71 ? -6.112 0.615 -3.367 1.00 93.88 71 GLY A N 1
ATOM 495 C CA . GLY A 1 71 ? -6.340 0.520 -4.812 1.00 93.88 71 GLY A CA 1
ATOM 496 C C . GLY A 1 71 ? -6.720 1.846 -5.487 1.00 93.88 71 GLY A C 1
ATOM 497 O O . GLY A 1 71 ? -6.649 1.956 -6.708 1.00 93.88 71 GLY A O 1
ATOM 498 N N . LYS A 1 72 ? -7.135 2.848 -4.704 1.00 94.06 72 LYS A N 1
ATOM 499 C CA . LYS A 1 72 ? -7.512 4.192 -5.163 1.00 94.06 72 LYS A CA 1
ATOM 500 C C . LYS A 1 72 ? -6.554 5.281 -4.679 1.00 94.06 72 LYS A C 1
ATOM 502 O O . LYS A 1 72 ? -6.810 6.446 -4.961 1.00 94.06 72 LYS A O 1
ATOM 507 N N . SER A 1 73 ? -5.518 4.933 -3.920 1.00 94.12 73 SER A N 1
ATOM 508 C CA . SER A 1 73 ? -4.630 5.913 -3.302 1.00 94.12 73 SER A CA 1
ATOM 509 C C . SER A 1 73 ? -3.558 6.403 -4.274 1.00 94.12 73 SER A C 1
ATOM 511 O O . SER A 1 73 ? -3.240 5.756 -5.279 1.00 94.12 73 SER A O 1
ATOM 513 N N . VAL A 1 74 ? -2.950 7.538 -3.930 1.00 92.25 74 VAL A N 1
ATOM 514 C CA . VAL A 1 74 ? -1.796 8.082 -4.656 1.00 92.25 74 VAL A CA 1
ATOM 515 C C . VAL A 1 74 ? -0.608 7.135 -4.631 1.00 92.25 74 VAL A C 1
ATOM 517 O O . VAL A 1 74 ? 0.050 6.992 -5.653 1.00 92.25 74 VAL A O 1
ATOM 520 N N . HIS A 1 75 ? -0.387 6.407 -3.536 1.00 91.62 75 HIS A N 1
ATOM 521 C CA . HIS A 1 75 ? 0.722 5.453 -3.415 1.00 91.62 75 HIS A CA 1
ATOM 522 C C . HIS A 1 75 ? 0.760 4.432 -4.551 1.00 91.62 75 HIS A C 1
ATOM 524 O O . HIS A 1 75 ? 1.803 4.208 -5.163 1.00 91.62 75 HIS A O 1
ATOM 530 N N . LEU A 1 76 ? -0.383 3.815 -4.866 1.00 93.00 76 LEU A N 1
ATOM 531 C CA . LEU A 1 76 ? -0.441 2.828 -5.944 1.00 93.00 76 LEU A CA 1
ATOM 532 C C . LEU A 1 76 ? -0.287 3.491 -7.323 1.00 93.00 76 LEU A C 1
ATOM 534 O O . LEU A 1 76 ? 0.356 2.942 -8.217 1.00 93.00 76 LEU A O 1
ATOM 538 N N . LYS A 1 77 ? -0.839 4.696 -7.491 1.00 92.75 77 LYS A N 1
ATOM 539 C CA . LYS A 1 77 ? -0.707 5.489 -8.719 1.00 92.75 77 LYS A CA 1
ATOM 540 C C . LYS A 1 77 ? 0.743 5.915 -8.973 1.00 92.75 77 LYS A C 1
ATOM 542 O O . LYS A 1 77 ? 1.216 5.797 -10.100 1.00 92.75 77 LYS A O 1
ATOM 547 N N . GLU A 1 78 ? 1.457 6.373 -7.948 1.00 92.62 78 GLU A N 1
ATOM 548 C CA . GLU A 1 78 ? 2.879 6.726 -8.006 1.00 92.62 78 GLU A CA 1
ATOM 549 C C . GLU A 1 78 ? 3.752 5.510 -8.299 1.00 92.62 78 GLU A C 1
ATOM 551 O O . GLU A 1 78 ? 4.676 5.598 -9.111 1.00 92.62 78 GLU A O 1
ATOM 556 N N . HIS A 1 79 ? 3.428 4.360 -7.703 1.00 92.50 79 HIS A N 1
ATOM 557 C CA . HIS A 1 79 ? 4.099 3.099 -8.008 1.00 92.50 79 HIS A CA 1
ATOM 558 C C . HIS A 1 79 ? 3.971 2.746 -9.495 1.00 92.50 79 HIS A C 1
ATOM 560 O O . HIS A 1 79 ? 4.982 2.544 -10.167 1.00 92.50 79 HIS A O 1
ATOM 566 N N . TYR A 1 80 ? 2.754 2.771 -10.052 1.00 94.38 80 TYR A N 1
ATOM 567 C CA . TYR A 1 80 ? 2.553 2.520 -11.484 1.00 94.38 80 TYR A CA 1
ATOM 568 C C . TYR A 1 80 ? 3.223 3.570 -12.378 1.00 94.38 80 TYR A C 1
ATOM 570 O O . TYR A 1 80 ? 3.829 3.205 -13.381 1.00 94.38 80 TYR A O 1
ATOM 578 N N . SER A 1 81 ? 3.181 4.849 -12.000 1.00 95.25 81 SER A N 1
ATOM 579 C CA . SER A 1 81 ? 3.876 5.928 -12.717 1.00 95.25 81 SER A CA 1
ATOM 580 C C . SER A 1 81 ? 5.398 5.717 -12.748 1.00 95.25 81 SER A C 1
ATOM 582 O O . SER A 1 81 ? 6.058 5.936 -13.768 1.00 95.25 81 SER A O 1
ATOM 584 N N . THR A 1 82 ? 5.967 5.225 -11.645 1.00 95.06 82 THR A N 1
ATOM 585 C CA . THR A 1 82 ? 7.394 4.890 -11.544 1.00 95.06 82 THR A CA 1
ATOM 586 C C . THR A 1 82 ? 7.751 3.718 -12.454 1.00 95.06 82 THR A C 1
ATOM 588 O O . THR A 1 82 ? 8.752 3.788 -13.169 1.00 95.06 82 THR A O 1
ATOM 591 N N . LEU A 1 83 ? 6.924 2.666 -12.477 1.00 94.88 83 LEU A N 1
ATOM 592 C CA . LEU A 1 83 ? 7.107 1.531 -13.387 1.00 94.88 83 LEU A CA 1
ATOM 593 C C . LEU A 1 83 ? 7.006 1.971 -14.852 1.00 94.88 83 LEU A C 1
ATOM 595 O O . LEU A 1 83 ? 7.853 1.611 -15.663 1.00 94.88 83 LEU A O 1
ATOM 599 N N . GLU A 1 84 ? 6.023 2.800 -15.196 1.00 96.44 84 GLU A N 1
ATOM 600 C CA . GLU A 1 84 ? 5.882 3.348 -16.545 1.00 96.44 84 GLU A CA 1
ATOM 601 C C . GLU A 1 84 ? 7.117 4.156 -16.967 1.00 96.44 84 GLU A C 1
ATOM 603 O O . GLU A 1 84 ? 7.699 3.893 -18.020 1.00 96.44 84 GLU A O 1
ATOM 608 N N . THR A 1 85 ? 7.586 5.062 -16.107 1.00 97.31 85 THR A N 1
ATOM 609 C CA . THR A 1 85 ? 8.793 5.859 -16.368 1.00 97.31 85 THR A CA 1
ATOM 610 C C . THR A 1 85 ? 10.028 4.968 -16.544 1.00 97.31 85 THR A C 1
ATOM 612 O O . THR A 1 85 ? 10.838 5.195 -17.444 1.00 97.31 85 THR A O 1
ATOM 615 N N . ALA A 1 86 ? 10.178 3.931 -15.713 1.00 95.75 86 ALA A N 1
ATOM 616 C CA . ALA A 1 86 ? 11.289 2.986 -15.803 1.00 95.75 86 ALA A CA 1
ATOM 617 C C . ALA A 1 86 ? 11.242 2.156 -17.097 1.00 95.75 86 ALA A C 1
ATOM 619 O O . ALA A 1 86 ? 12.276 1.969 -17.741 1.00 95.75 86 ALA A O 1
ATOM 620 N N . ARG A 1 87 ? 10.051 1.698 -17.504 1.00 97.50 87 ARG A N 1
ATOM 621 C CA . ARG A 1 87 ? 9.826 0.989 -18.772 1.00 97.50 87 ARG A CA 1
ATOM 622 C C . ARG A 1 87 ? 10.215 1.861 -19.961 1.00 97.50 87 ARG A C 1
ATOM 624 O O . ARG A 1 87 ? 10.925 1.397 -20.850 1.00 97.50 87 ARG A O 1
ATOM 631 N N . ASP A 1 88 ? 9.756 3.107 -19.988 1.00 97.50 88 ASP A N 1
ATOM 632 C CA . ASP A 1 88 ? 9.994 4.004 -21.118 1.00 97.50 88 ASP A CA 1
ATOM 633 C C . ASP A 1 88 ? 11.478 4.372 -21.227 1.00 97.50 88 ASP A C 1
ATOM 635 O O . ASP A 1 88 ? 12.054 4.273 -22.311 1.00 97.50 88 ASP A O 1
ATOM 639 N N . ALA A 1 89 ? 12.141 4.649 -20.099 1.00 97.38 89 ALA A N 1
ATOM 640 C CA . ALA A 1 89 ? 13.587 4.866 -20.062 1.00 97.38 89 ALA A CA 1
ATOM 641 C C . ALA A 1 89 ? 14.382 3.635 -20.543 1.00 97.38 89 ALA A C 1
ATOM 643 O O . ALA A 1 89 ? 15.383 3.778 -21.249 1.00 97.38 89 ALA A O 1
ATOM 644 N N . ALA A 1 90 ? 13.936 2.422 -20.199 1.00 97.75 90 ALA A N 1
ATOM 645 C CA . ALA A 1 90 ? 14.549 1.183 -20.672 1.00 97.75 90 ALA A CA 1
ATOM 646 C C . ALA A 1 90 ? 14.426 1.030 -22.197 1.00 97.75 90 ALA A C 1
ATOM 648 O O . ALA A 1 90 ? 15.411 0.711 -22.865 1.00 97.75 90 ALA A O 1
ATOM 649 N N . ARG A 1 91 ? 13.248 1.335 -22.760 1.00 97.88 91 ARG A N 1
ATOM 650 C CA . ARG A 1 91 ? 13.010 1.318 -24.214 1.00 97.88 91 ARG A CA 1
ATOM 651 C C . ARG A 1 91 ? 13.850 2.355 -24.949 1.00 97.88 91 ARG A C 1
ATOM 653 O O . ARG A 1 91 ? 14.452 2.037 -25.969 1.00 97.88 91 ARG A O 1
ATOM 660 N N . GLU A 1 92 ? 13.938 3.576 -24.426 1.00 97.75 92 GLU A N 1
ATOM 661 C CA . GLU A 1 92 ? 14.789 4.626 -25.002 1.00 97.75 92 GLU A CA 1
ATOM 662 C C . GLU A 1 92 ? 16.276 4.238 -25.000 1.00 97.75 92 GLU A C 1
ATOM 664 O O . GLU A 1 92 ? 17.011 4.578 -25.929 1.00 97.75 92 GLU A O 1
ATOM 669 N N . ALA A 1 93 ? 16.714 3.480 -23.991 1.00 97.81 93 ALA A N 1
ATOM 670 C CA . ALA A 1 93 ? 18.066 2.939 -23.900 1.00 97.81 93 ALA A CA 1
ATOM 671 C C . ALA A 1 93 ? 18.301 1.673 -24.755 1.00 97.81 93 ALA A C 1
ATOM 673 O O . ALA A 1 93 ? 19.445 1.225 -24.862 1.00 97.81 93 ALA A O 1
ATOM 674 N N . GLY A 1 94 ? 17.257 1.099 -25.366 1.00 98.12 94 GLY A N 1
ATOM 675 C CA . GLY A 1 94 ? 17.324 -0.157 -26.121 1.00 98.12 94 GLY A CA 1
ATOM 676 C C . GLY A 1 94 ? 17.458 -1.417 -25.254 1.00 98.12 94 GLY A C 1
ATOM 677 O O . GLY A 1 94 ? 17.916 -2.447 -25.748 1.00 98.12 94 GLY A O 1
ATOM 678 N N . ASP A 1 95 ? 17.095 -1.347 -23.969 1.00 98.31 95 ASP A N 1
ATOM 679 C CA . ASP A 1 95 ? 17.038 -2.494 -23.052 1.00 98.31 95 ASP A CA 1
ATOM 680 C C . ASP A 1 95 ? 15.620 -3.086 -23.011 1.00 98.31 95 ASP A C 1
ATOM 682 O O . ASP A 1 95 ? 14.885 -2.975 -22.023 1.00 98.31 95 ASP A O 1
ATOM 686 N N . ASP A 1 96 ? 15.230 -3.723 -24.116 1.00 98.00 96 ASP A N 1
ATOM 687 C CA . ASP A 1 96 ? 13.899 -4.326 -24.270 1.00 98.00 96 ASP A CA 1
ATOM 688 C C . ASP A 1 96 ? 13.630 -5.407 -23.209 1.00 98.00 96 ASP A C 1
ATOM 690 O O . ASP A 1 96 ? 12.523 -5.522 -22.691 1.00 98.00 96 ASP A O 1
ATOM 694 N N . ALA A 1 97 ? 14.660 -6.160 -22.806 1.00 97.81 97 ALA A N 1
ATOM 695 C CA . ALA A 1 97 ? 14.522 -7.205 -21.794 1.00 97.81 97 ALA A CA 1
ATOM 696 C C . ALA A 1 97 ? 14.181 -6.637 -20.408 1.00 97.81 97 ALA A C 1
ATOM 698 O O . ALA A 1 97 ? 13.461 -7.267 -19.629 1.00 97.81 97 ALA A O 1
ATOM 699 N N . PHE A 1 98 ? 14.711 -5.464 -20.054 1.00 96.44 98 PHE A N 1
ATOM 700 C CA . PHE A 1 98 ? 14.300 -4.784 -18.833 1.00 96.44 98 PHE A CA 1
ATOM 701 C C . PHE A 1 98 ? 12.906 -4.171 -18.961 1.00 96.44 98 PHE A C 1
ATOM 703 O O . PHE A 1 98 ? 12.103 -4.364 -18.050 1.00 96.44 98 PHE A O 1
ATOM 710 N N . ALA A 1 99 ? 12.586 -3.538 -20.093 1.00 97.69 99 ALA A N 1
ATOM 711 C CA . ALA A 1 99 ? 11.254 -2.990 -20.340 1.00 97.69 99 ALA A CA 1
ATOM 712 C C . ALA A 1 99 ? 10.147 -4.054 -20.211 1.00 97.69 99 ALA A C 1
ATOM 714 O O . ALA A 1 99 ? 9.161 -3.821 -19.513 1.00 97.69 99 ALA A O 1
ATOM 715 N N . ASP A 1 100 ? 10.339 -5.237 -20.803 1.00 97.12 100 ASP A N 1
ATOM 716 C CA . ASP A 1 100 ? 9.377 -6.346 -20.748 1.00 97.12 100 ASP A CA 1
ATOM 717 C C . ASP A 1 100 ? 9.174 -6.874 -19.320 1.00 97.12 100 ASP A C 1
ATOM 719 O O . ASP A 1 100 ? 8.058 -7.224 -18.930 1.00 97.12 100 ASP A O 1
ATOM 723 N N . ARG A 1 101 ? 10.241 -6.911 -18.506 1.00 95.56 101 ARG A N 1
ATOM 724 C CA . ARG A 1 101 ? 10.129 -7.291 -17.087 1.00 95.56 101 ARG A CA 1
ATOM 725 C C . ARG A 1 101 ? 9.274 -6.294 -16.315 1.00 95.56 101 ARG A C 1
ATOM 727 O O . ARG A 1 101 ? 8.377 -6.724 -15.603 1.00 95.56 101 ARG A O 1
ATOM 734 N N . ILE A 1 102 ? 9.519 -4.994 -16.488 1.00 95.88 102 ILE A N 1
ATOM 735 C CA . ILE A 1 102 ? 8.737 -3.941 -15.827 1.00 95.88 102 ILE A CA 1
ATOM 736 C C . ILE A 1 102 ? 7.272 -3.972 -16.278 1.00 95.88 102 ILE A C 1
ATOM 738 O O . ILE A 1 102 ? 6.367 -3.836 -15.459 1.00 95.88 102 ILE A O 1
ATOM 742 N N . GLU A 1 103 ? 7.015 -4.209 -17.566 1.00 94.75 103 GLU A N 1
ATOM 743 C CA . GLU A 1 103 ? 5.651 -4.335 -18.083 1.00 94.75 103 GLU A CA 1
ATOM 744 C C . GLU A 1 103 ? 4.904 -5.533 -17.470 1.00 94.75 103 GLU A C 1
ATOM 746 O O . GLU A 1 103 ? 3.715 -5.424 -17.167 1.00 94.75 103 GLU A O 1
ATOM 751 N N . ALA A 1 104 ? 5.599 -6.641 -17.195 1.00 96.25 104 ALA A N 1
ATOM 752 C CA . ALA A 1 104 ? 5.026 -7.794 -16.501 1.00 96.25 104 ALA A CA 1
ATOM 753 C C . ALA A 1 104 ? 4.748 -7.546 -15.003 1.00 96.25 104 ALA A C 1
ATOM 755 O O . ALA A 1 104 ? 3.888 -8.217 -14.426 1.00 96.25 104 ALA A O 1
ATOM 756 N N . GLU A 1 105 ? 5.427 -6.586 -14.364 1.00 93.00 105 GLU A N 1
ATOM 757 C CA . GLU A 1 105 ? 5.199 -6.263 -12.948 1.00 93.00 105 GLU A CA 1
ATOM 758 C C . GLU A 1 105 ? 3.828 -5.625 -12.702 1.00 93.00 105 GLU A C 1
ATOM 760 O O . GLU A 1 105 ? 3.218 -5.882 -11.664 1.00 93.00 105 GLU A O 1
ATOM 765 N N . GLY A 1 106 ? 3.305 -4.840 -13.650 1.00 89.12 106 GLY A N 1
ATOM 766 C CA . GLY A 1 106 ? 1.997 -4.190 -13.514 1.00 89.12 106 GLY A CA 1
ATOM 767 C C . GLY A 1 106 ? 0.858 -5.190 -13.251 1.00 89.12 106 GLY A C 1
ATOM 768 O O . GLY A 1 106 ? 0.215 -5.122 -12.201 1.00 89.12 106 GLY A O 1
ATOM 769 N N . PRO A 1 107 ? 0.630 -6.168 -14.148 1.00 92.06 107 PRO A N 1
ATOM 770 C CA . PRO A 1 107 ? -0.345 -7.236 -13.930 1.00 92.06 107 PRO A CA 1
ATOM 771 C C . PRO A 1 107 ? -0.067 -8.074 -12.675 1.00 92.06 107 PRO A C 1
ATOM 773 O O . PRO A 1 107 ? -1.011 -8.476 -11.996 1.00 92.06 107 PRO A O 1
ATOM 776 N N . ALA A 1 108 ? 1.205 -8.311 -12.334 1.00 93.19 108 ALA A N 1
ATOM 777 C CA . ALA A 1 108 ? 1.567 -9.074 -11.141 1.00 93.19 108 ALA A CA 1
ATOM 778 C C . ALA A 1 108 ? 1.121 -8.372 -9.845 1.00 93.19 108 ALA A C 1
ATOM 780 O O . ALA A 1 108 ? 0.640 -9.032 -8.924 1.00 93.19 108 ALA A O 1
ATOM 781 N N . TRP A 1 109 ? 1.220 -7.041 -9.781 1.00 91.00 109 TRP A N 1
ATOM 782 C CA . TRP A 1 109 ? 0.727 -6.256 -8.645 1.00 91.00 109 TRP A CA 1
ATOM 783 C C . TRP A 1 109 ? -0.793 -6.308 -8.505 1.00 91.00 109 TRP A C 1
ATOM 785 O O . TRP A 1 109 ? -1.296 -6.448 -7.389 1.00 91.00 109 TRP A O 1
ATOM 795 N N . GLN A 1 110 ? -1.525 -6.266 -9.619 1.00 92.06 110 GLN A N 1
ATOM 796 C CA . GLN A 1 110 ? -2.975 -6.445 -9.591 1.00 92.06 110 GLN A CA 1
ATOM 797 C C . GLN A 1 110 ? -3.353 -7.835 -9.060 1.00 92.06 110 GLN A C 1
ATOM 799 O O . GLN A 1 110 ? -4.233 -7.952 -8.212 1.00 92.06 110 GLN A O 1
ATOM 804 N N . GLU A 1 111 ? -2.642 -8.879 -9.491 1.00 94.69 111 GLU A N 1
ATOM 805 C CA . GLU A 1 111 ? -2.879 -10.243 -9.017 1.00 94.69 111 GLU A CA 1
ATOM 806 C C . GLU A 1 111 ? -2.597 -10.392 -7.511 1.00 94.69 111 GLU A C 1
ATOM 808 O O . GLU A 1 111 ? -3.351 -11.060 -6.805 1.00 94.69 111 GLU A O 1
ATOM 813 N N . VAL A 1 112 ? -1.547 -9.739 -6.992 1.00 93.50 112 VAL A N 1
ATOM 814 C CA . VAL A 1 112 ? -1.266 -9.678 -5.544 1.00 93.50 112 VAL A CA 1
ATOM 815 C C . VAL A 1 112 ? -2.438 -9.048 -4.792 1.00 93.50 112 VAL A C 1
ATOM 817 O O . VAL A 1 112 ? -2.900 -9.618 -3.804 1.00 93.50 112 VAL A O 1
ATOM 820 N N . LEU A 1 113 ? -2.952 -7.905 -5.259 1.00 93.31 113 LEU A N 1
ATOM 821 C CA . LEU A 1 113 ? -4.088 -7.234 -4.620 1.00 93.31 113 LEU A CA 1
ATOM 822 C C . LEU A 1 113 ? -5.352 -8.099 -4.644 1.00 93.31 113 LEU A C 1
ATOM 824 O O . LEU A 1 113 ? -6.054 -8.180 -3.635 1.00 93.31 113 LEU A O 1
ATOM 828 N N . ASP A 1 114 ? -5.614 -8.790 -5.753 1.00 94.25 114 ASP A N 1
ATOM 829 C CA . ASP A 1 114 ? -6.764 -9.685 -5.886 1.00 94.25 114 ASP A CA 1
ATOM 830 C C . ASP A 1 114 ? -6.654 -10.887 -4.928 1.00 94.25 114 ASP A C 1
ATOM 832 O O . ASP A 1 114 ? -7.623 -11.222 -4.240 1.00 94.25 114 ASP A O 1
ATOM 836 N N . ARG A 1 115 ? -5.467 -11.503 -4.803 1.00 95.56 115 ARG A N 1
ATOM 837 C CA . ARG A 1 115 ? -5.223 -12.593 -3.839 1.00 95.56 115 ARG A CA 1
ATOM 838 C C . ARG A 1 115 ? -5.314 -12.119 -2.391 1.00 95.56 115 ARG A C 1
ATOM 840 O O . ARG A 1 115 ? -5.870 -12.824 -1.549 1.00 95.56 115 ARG A O 1
ATOM 847 N N . GLN A 1 116 ? -4.825 -10.918 -2.088 1.00 94.75 116 GLN A N 1
ATOM 848 C CA . GLN A 1 116 ? -4.991 -10.309 -0.767 1.00 94.75 116 GLN A CA 1
ATOM 849 C C . GLN A 1 116 ? -6.463 -10.048 -0.453 1.00 94.75 116 GLN A C 1
ATOM 851 O O . GLN A 1 116 ? -6.912 -10.326 0.659 1.00 94.75 116 GLN A O 1
ATOM 856 N N . LEU A 1 117 ? -7.239 -9.577 -1.431 1.00 93.06 117 LEU A N 1
ATOM 857 C CA . LEU A 1 117 ? -8.671 -9.332 -1.282 1.00 93.06 117 LEU A CA 1
ATOM 858 C C . LEU A 1 117 ? -9.451 -10.632 -1.054 1.00 93.06 117 LEU A C 1
ATOM 860 O O . LEU A 1 117 ? -10.343 -10.667 -0.206 1.00 93.06 117 LEU A O 1
ATOM 864 N N . ALA A 1 118 ? -9.079 -11.702 -1.760 1.00 93.56 118 ALA A N 1
ATOM 865 C CA . ALA A 1 118 ? -9.604 -13.051 -1.550 1.00 93.56 118 ALA A CA 1
ATOM 866 C C . ALA A 1 118 ? -9.174 -13.659 -0.201 1.00 93.56 118 ALA A C 1
ATOM 868 O O . ALA A 1 118 ? -9.810 -14.584 0.302 1.00 93.56 118 ALA A O 1
ATOM 869 N N . GLY A 1 119 ? -8.124 -13.111 0.414 1.00 90.94 119 GLY A N 1
ATOM 870 C CA . GLY A 1 119 ? -7.538 -13.606 1.653 1.00 90.94 119 GLY A CA 1
ATOM 871 C C . GLY A 1 119 ? -6.593 -14.791 1.480 1.00 90.94 119 GLY A C 1
ATOM 872 O O . GLY A 1 119 ? -6.240 -15.418 2.479 1.00 90.94 119 GLY A O 1
ATOM 873 N N . ASP A 1 120 ? -6.170 -15.061 0.247 1.00 93.69 120 ASP A N 1
ATOM 874 C CA . ASP A 1 120 ? -5.185 -16.086 -0.104 1.00 93.69 120 ASP A CA 1
ATOM 875 C C . ASP A 1 120 ? -3.739 -15.608 0.125 1.00 93.69 120 ASP A C 1
ATOM 877 O O . ASP A 1 120 ? -2.809 -16.415 0.163 1.00 93.69 120 ASP A O 1
ATOM 881 N N . GLU A 1 121 ? -3.540 -14.300 0.309 1.00 91.88 121 GLU A N 1
ATOM 882 C CA . GLU A 1 121 ? -2.241 -13.668 0.545 1.00 91.88 121 GLU A CA 1
ATOM 883 C C . GLU A 1 121 ? -2.320 -12.657 1.714 1.00 91.88 121 GLU A C 1
ATOM 885 O O . GLU A 1 121 ? -3.332 -11.966 1.861 1.00 91.88 121 GLU A O 1
ATOM 890 N N . PRO A 1 122 ? -1.294 -12.551 2.587 1.00 91.25 122 PRO A N 1
ATOM 891 C CA . PRO A 1 122 ? -1.284 -11.575 3.678 1.00 91.25 122 PRO A CA 1
ATOM 892 C C . PRO A 1 122 ? -1.122 -10.136 3.172 1.00 91.25 122 PRO A C 1
ATOM 894 O O . PRO A 1 122 ? -0.502 -9.886 2.142 1.00 91.25 122 PRO A O 1
ATOM 897 N N . LEU A 1 123 ? -1.570 -9.166 3.974 1.00 91.56 123 LEU A N 1
ATOM 898 C CA . LEU A 1 123 ? -1.550 -7.726 3.663 1.00 91.56 123 LEU A CA 1
ATOM 899 C C . LEU A 1 123 ? -0.160 -7.060 3.695 1.00 91.56 123 LEU A C 1
ATOM 901 O O . LEU A 1 123 ? -0.069 -5.836 3.720 1.00 91.56 123 LEU A O 1
ATOM 905 N N . TYR A 1 124 ? 0.935 -7.822 3.738 1.00 88.62 124 TYR A N 1
ATOM 906 C CA . TYR A 1 124 ? 2.274 -7.285 4.009 1.00 88.62 124 TYR A CA 1
ATOM 907 C C . TYR A 1 124 ? 2.688 -6.162 3.046 1.00 88.62 124 TYR A C 1
ATOM 909 O O . TYR A 1 124 ? 3.143 -5.112 3.496 1.00 88.62 124 TYR A O 1
ATOM 917 N N . THR A 1 125 ? 2.491 -6.352 1.738 1.00 90.25 125 THR A N 1
ATOM 918 C CA . THR A 1 125 ? 2.865 -5.353 0.725 1.00 90.25 125 THR A CA 1
ATOM 919 C C . THR A 1 125 ? 2.038 -4.073 0.854 1.00 90.25 125 THR A C 1
ATOM 921 O O . THR A 1 125 ? 2.607 -2.985 0.862 1.00 90.25 125 THR A O 1
ATOM 924 N N . THR A 1 126 ? 0.722 -4.187 1.051 1.00 93.38 126 THR A N 1
ATOM 925 C CA . THR A 1 126 ? -0.169 -3.040 1.282 1.00 93.38 126 THR A CA 1
ATOM 926 C C . THR A 1 126 ? 0.181 -2.294 2.565 1.00 93.38 126 THR A C 1
ATOM 928 O O . THR A 1 126 ? 0.260 -1.071 2.558 1.00 93.38 126 THR A O 1
ATOM 931 N N . LEU A 1 127 ? 0.417 -3.011 3.670 1.00 92.81 127 LEU A N 1
ATOM 932 C CA . LEU A 1 127 ? 0.742 -2.392 4.958 1.00 92.81 127 LEU A CA 1
ATOM 933 C C . LEU A 1 127 ? 2.089 -1.675 4.932 1.00 92.81 127 LEU A C 1
ATOM 935 O O . LEU A 1 127 ? 2.226 -0.643 5.578 1.00 92.81 127 LEU A O 1
ATOM 939 N N . LEU A 1 128 ? 3.075 -2.201 4.199 1.00 91.19 128 LEU A N 1
ATOM 940 C CA . LEU A 1 128 ? 4.334 -1.495 3.971 1.00 91.19 128 LEU A CA 1
ATOM 941 C C . LEU A 1 128 ? 4.126 -0.218 3.159 1.00 91.19 128 LEU A C 1
ATOM 943 O O . LEU A 1 128 ? 4.676 0.818 3.521 1.00 91.19 128 LEU A O 1
ATOM 947 N N . ALA A 1 129 ? 3.330 -0.290 2.090 1.00 92.06 129 ALA A N 1
ATOM 948 C CA . ALA A 1 129 ? 3.074 0.859 1.229 1.00 92.06 129 ALA A CA 1
ATOM 949 C C . ALA A 1 129 ? 2.370 2.003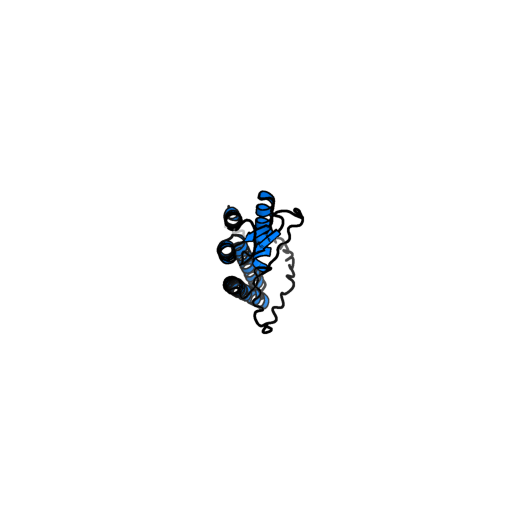 1.975 1.00 92.06 129 ALA A C 1
ATOM 951 O O . ALA A 1 129 ? 2.665 3.161 1.718 1.00 92.06 129 ALA A O 1
ATOM 952 N N . VAL A 1 130 ? 1.490 1.679 2.928 1.00 94.00 130 VAL A N 1
ATOM 953 C CA . VAL A 1 130 ? 0.717 2.661 3.713 1.00 94.00 130 VAL A CA 1
ATOM 954 C C . VAL A 1 130 ? 1.206 2.800 5.162 1.00 94.00 130 VAL A C 1
ATOM 956 O O . VAL A 1 130 ? 0.459 3.178 6.067 1.00 94.00 130 VAL A O 1
ATOM 959 N N . GLN A 1 131 ? 2.462 2.420 5.425 1.00 93.88 131 GLN A N 1
ATOM 960 C CA . GLN A 1 131 ? 3.010 2.360 6.783 1.00 93.88 131 GLN A CA 1
ATOM 961 C C . GLN A 1 131 ? 2.998 3.726 7.477 1.00 93.88 131 GLN A C 1
ATOM 963 O O . GLN A 1 131 ? 2.789 3.794 8.691 1.00 93.88 131 GLN A O 1
ATOM 968 N N . ASN A 1 132 ? 3.256 4.799 6.728 1.00 93.31 132 ASN A N 1
ATOM 969 C CA . ASN A 1 132 ? 3.324 6.144 7.288 1.00 93.31 132 ASN A CA 1
ATOM 970 C C . ASN A 1 132 ? 1.944 6.596 7.767 1.00 93.31 132 ASN A C 1
ATOM 972 O O . ASN A 1 132 ? 1.813 7.004 8.915 1.00 93.31 132 ASN A O 1
ATOM 976 N N . GLU A 1 133 ? 0.909 6.400 6.954 1.00 95.19 133 GLU A N 1
ATOM 977 C CA . GLU A 1 133 ? -0.477 6.728 7.284 1.00 95.19 133 GLU A CA 1
ATOM 978 C C . GLU A 1 133 ? -0.957 5.916 8.487 1.00 95.19 133 GLU A C 1
ATOM 980 O O . GLU A 1 133 ? -1.577 6.457 9.401 1.00 95.19 133 GLU A O 1
ATOM 985 N N . ILE A 1 134 ? -0.628 4.619 8.530 1.00 94.31 134 ILE A N 1
ATOM 986 C CA . ILE A 1 134 ? -0.947 3.764 9.678 1.00 94.31 134 ILE A CA 1
ATOM 987 C C . ILE A 1 134 ? -0.270 4.288 10.946 1.00 94.31 134 ILE A C 1
ATOM 989 O O . ILE A 1 134 ? -0.917 4.355 11.992 1.00 94.31 134 ILE A O 1
ATOM 993 N N . ARG A 1 135 ? 1.018 4.646 10.876 1.00 93.81 135 ARG A N 1
ATOM 994 C CA . ARG A 1 135 ? 1.764 5.179 12.023 1.00 93.81 135 ARG A CA 1
ATOM 995 C C . ARG A 1 135 ? 1.172 6.502 12.496 1.00 93.81 135 ARG A C 1
ATOM 997 O O . ARG A 1 135 ? 0.999 6.676 13.697 1.00 93.81 135 ARG A O 1
ATOM 1004 N N . ASP A 1 136 ? 0.855 7.406 11.581 1.00 93.94 136 ASP A N 1
ATOM 1005 C CA . ASP A 1 136 ? 0.380 8.746 11.916 1.00 93.94 136 ASP A CA 1
ATOM 1006 C C . ASP A 1 136 ? -1.013 8.681 12.562 1.00 93.94 136 ASP A C 1
ATOM 1008 O O . ASP A 1 136 ? -1.215 9.232 13.647 1.00 93.94 136 ASP A O 1
ATOM 1012 N N . VAL A 1 137 ? -1.929 7.888 11.989 1.00 95.19 137 VAL A N 1
ATOM 1013 C CA . VAL A 1 137 ? -3.245 7.602 12.586 1.00 95.19 137 VAL A CA 1
ATOM 1014 C C . VAL A 1 137 ? -3.095 6.924 13.948 1.00 95.19 137 VAL A C 1
ATOM 1016 O O . VAL A 1 137 ? -3.793 7.261 14.906 1.00 95.19 137 VAL A O 1
ATOM 1019 N N . ALA A 1 138 ? -2.190 5.954 14.070 1.00 93.69 138 ALA A N 1
ATOM 1020 C CA . ALA A 1 138 ? -1.986 5.269 15.335 1.00 93.69 138 ALA A CA 1
ATOM 1021 C C . ALA A 1 138 ? -1.441 6.205 16.421 1.00 93.69 138 ALA A C 1
ATOM 1023 O O . ALA A 1 138 ? -1.935 6.157 17.546 1.00 93.69 138 ALA A O 1
ATOM 1024 N N . ASN A 1 139 ? -0.500 7.087 16.085 1.00 92.88 139 ASN A N 1
ATOM 1025 C CA . ASN A 1 139 ? 0.041 8.088 17.000 1.00 92.88 139 ASN A CA 1
ATOM 1026 C C . ASN A 1 139 ? -1.036 9.091 17.447 1.00 92.88 139 ASN A C 1
ATOM 1028 O O . ASN A 1 139 ? -1.146 9.379 18.639 1.00 92.88 139 ASN A O 1
ATOM 1032 N N . GLU A 1 140 ? -1.880 9.575 16.527 1.00 94.38 140 GLU A N 1
ATOM 1033 C CA . GLU A 1 140 ? -3.002 10.475 16.844 1.00 94.38 140 GLU A CA 1
ATOM 1034 C C . GLU A 1 140 ? -3.993 9.840 17.835 1.00 94.38 140 GLU A C 1
ATOM 1036 O O . GLU A 1 140 ? -4.533 10.508 18.721 1.00 94.38 140 GLU A O 1
ATOM 1041 N N . HIS A 1 141 ? -4.207 8.528 17.721 1.00 92.44 141 HIS A N 1
ATOM 1042 C CA . HIS A 1 141 ? -5.164 7.781 18.535 1.00 92.44 141 HIS A CA 1
ATOM 1043 C C . HIS A 1 141 ? -4.539 7.006 19.707 1.00 92.44 141 HIS A C 1
ATOM 1045 O O . HIS A 1 141 ? -5.249 6.278 20.407 1.00 92.44 141 HIS A O 1
ATOM 1051 N N . GLY A 1 142 ? -3.233 7.155 19.946 1.00 92.75 142 GLY A N 1
ATOM 1052 C CA . GLY A 1 142 ? -2.514 6.463 21.017 1.00 92.75 142 GLY A CA 1
ATOM 1053 C C . GLY A 1 142 ? -2.520 4.935 20.884 1.00 92.75 142 GLY A C 1
ATOM 1054 O O . GLY A 1 142 ? -2.579 4.231 21.890 1.00 92.75 142 GLY A O 1
ATOM 1055 N N . ILE A 1 143 ? -2.492 4.402 19.662 1.00 93.94 143 ILE A N 1
ATOM 1056 C CA . ILE A 1 143 ? -2.525 2.967 19.359 1.00 93.94 143 ILE A CA 1
ATOM 1057 C C . ILE A 1 143 ? -1.117 2.377 19.338 1.00 93.94 143 ILE A C 1
ATOM 1059 O O . ILE A 1 143 ? -0.218 2.884 18.680 1.00 93.94 143 ILE A O 1
ATOM 1063 N N . SER A 1 144 ? -0.934 1.254 20.034 1.00 91.38 144 SER A N 1
ATOM 1064 C CA . SER A 1 144 ? 0.373 0.599 20.174 1.00 91.38 144 SER A CA 1
ATOM 1065 C C . SER A 1 144 ? 0.718 -0.401 19.091 1.00 91.38 144 SER A C 1
ATOM 1067 O O . SER A 1 144 ? 1.884 -0.642 18.779 1.00 91.38 144 SER A O 1
ATOM 1069 N N . LYS A 1 145 ? -0.310 -1.047 18.564 1.00 91.88 145 LYS A N 1
ATOM 1070 C CA . LYS A 1 145 ? -0.182 -2.079 17.555 1.00 91.88 145 LYS A CA 1
ATOM 1071 C C . LYS A 1 145 ? -1.425 -2.079 16.707 1.00 91.88 145 LYS A C 1
ATOM 1073 O O . LYS A 1 145 ? -2.529 -1.866 17.214 1.00 91.88 145 LYS A O 1
ATOM 1078 N N . VAL A 1 146 ? -1.224 -2.370 15.438 1.00 92.81 146 VAL A N 1
ATOM 1079 C CA . VAL A 1 146 ? -2.304 -2.464 14.476 1.00 92.81 146 VAL A CA 1
ATOM 1080 C C . VAL A 1 146 ? -2.346 -3.887 13.955 1.00 92.81 146 VAL A C 1
ATOM 1082 O O . VAL A 1 146 ? -1.319 -4.459 13.582 1.00 92.81 146 VAL A O 1
ATOM 1085 N N . VAL A 1 147 ? -3.535 -4.472 14.012 1.00 93.62 147 VAL A N 1
ATOM 1086 C CA . VAL A 1 147 ? -3.789 -5.850 13.597 1.00 93.62 147 VAL A CA 1
ATOM 1087 C C . VAL A 1 147 ? -4.981 -5.893 12.658 1.00 93.62 147 VAL A C 1
ATOM 1089 O O . VAL A 1 147 ? -5.803 -4.977 12.616 1.00 93.62 147 VAL A O 1
ATOM 1092 N N . GLU A 1 148 ? -5.103 -6.972 11.906 1.00 93.00 148 GLU A N 1
ATOM 1093 C CA . GLU A 1 148 ? -6.301 -7.195 11.110 1.00 93.00 148 GLU A CA 1
ATOM 1094 C C . GLU A 1 148 ? -7.512 -7.509 12.007 1.00 93.00 148 GLU A C 1
ATOM 1096 O O . GLU A 1 148 ? -7.409 -8.251 12.987 1.00 93.00 148 GLU A O 1
ATOM 1101 N N . ALA A 1 149 ? -8.671 -6.938 11.680 1.00 93.38 149 ALA A N 1
ATOM 1102 C CA . ALA A 1 149 ? -9.930 -7.263 12.333 1.00 93.38 149 ALA A CA 1
ATOM 1103 C C . ALA A 1 149 ? -10.323 -8.718 12.032 1.00 93.38 149 ALA A C 1
ATOM 1105 O O . ALA A 1 149 ? -10.316 -9.154 10.884 1.00 93.38 149 ALA A O 1
ATOM 1106 N N . GLY A 1 150 ? -10.719 -9.466 13.060 1.00 90.31 150 GLY A N 1
ATOM 1107 C CA . GLY A 1 150 ? -11.124 -10.859 12.908 1.00 90.31 150 GLY A CA 1
ATOM 1108 C C . GLY A 1 150 ? -11.872 -11.395 14.128 1.00 90.31 150 GLY A C 1
ATOM 1109 O O . GLY A 1 150 ? -11.942 -10.724 15.165 1.00 9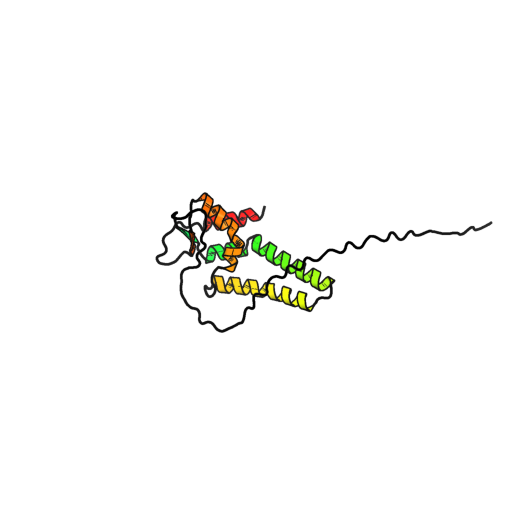0.31 150 GLY A O 1
ATOM 1110 N N . PRO A 1 151 ? -12.451 -12.606 14.037 1.00 89.25 151 PRO A N 1
ATOM 1111 C CA . PRO A 1 151 ? -13.149 -13.229 15.156 1.00 89.25 151 PRO A CA 1
ATOM 1112 C C . PRO A 1 151 ? -12.248 -13.333 16.395 1.00 89.25 151 PRO A C 1
ATOM 1114 O O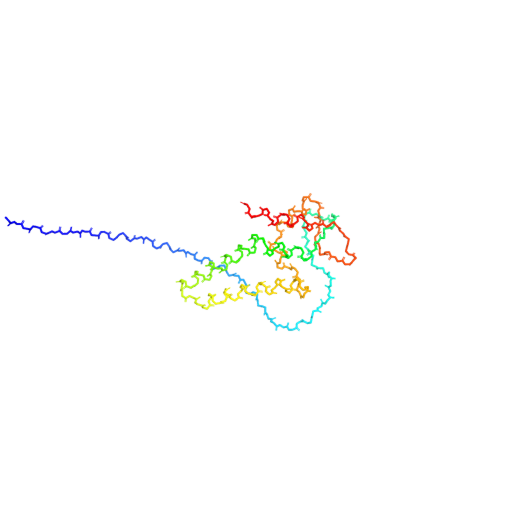 . PRO A 1 151 ? -11.166 -13.907 16.342 1.00 89.25 151 PRO A O 1
ATOM 1117 N N . GLY A 1 152 ? -12.698 -12.780 17.523 1.00 90.88 152 GLY A N 1
ATOM 1118 C CA . GLY A 1 152 ? -11.953 -12.813 18.789 1.00 90.88 152 GLY A CA 1
ATOM 1119 C C . GLY A 1 152 ? -10.884 -11.725 18.951 1.00 90.88 152 GLY A C 1
ATOM 1120 O O . GLY A 1 152 ? -10.362 -11.566 20.056 1.00 90.88 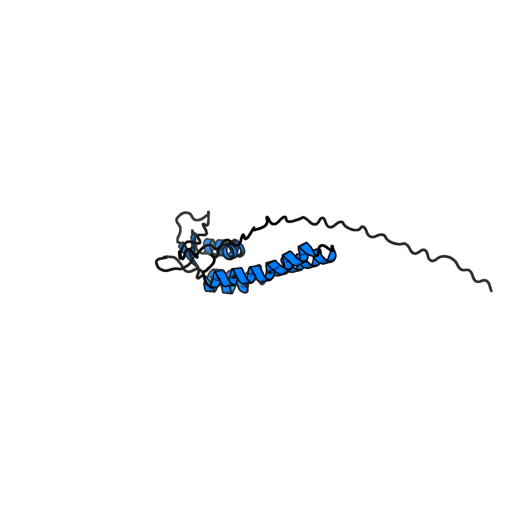152 GLY A O 1
ATOM 1121 N N . VAL A 1 153 ? -10.606 -10.930 17.914 1.00 90.56 153 VAL A N 1
ATOM 1122 C CA . VAL A 1 153 ? -9.711 -9.772 18.004 1.00 90.56 153 VAL A CA 1
ATOM 1123 C C . VAL A 1 153 ? -10.456 -8.610 18.659 1.00 90.56 153 VAL A C 1
ATOM 1125 O O . VAL A 1 153 ? -11.536 -8.218 18.222 1.00 90.56 153 VAL A O 1
ATOM 1128 N N . LYS A 1 154 ? -9.884 -8.054 19.731 1.00 91.38 154 LYS A N 1
ATOM 1129 C CA . LYS A 1 154 ? -10.413 -6.871 20.420 1.00 91.38 154 LYS A CA 1
ATOM 1130 C C . LYS A 1 154 ? -9.499 -5.682 20.159 1.00 91.38 154 LYS A C 1
ATOM 1132 O O . LYS A 1 154 ? -8.302 -5.764 20.424 1.00 91.38 154 LYS A O 1
ATOM 1137 N N . GLY A 1 155 ? -10.072 -4.577 19.704 1.00 93.62 155 GLY A N 1
ATOM 1138 C CA . GLY A 1 155 ? -9.354 -3.330 19.488 1.00 93.62 155 GLY A CA 1
ATOM 1139 C C . GLY A 1 155 ? -10.274 -2.221 18.997 1.00 93.62 155 GLY A C 1
ATOM 1140 O O . GLY A 1 155 ? -11.468 -2.440 18.788 1.00 93.62 155 GLY A O 1
ATOM 1141 N N . THR A 1 156 ? -9.711 -1.028 18.855 1.00 95.94 156 THR A N 1
ATOM 1142 C CA . THR A 1 156 ? -10.386 0.129 18.268 1.00 95.94 156 THR A CA 1
ATOM 1143 C C . THR A 1 156 ? -10.286 0.033 16.752 1.00 95.94 156 THR A C 1
ATOM 1145 O O . THR A 1 156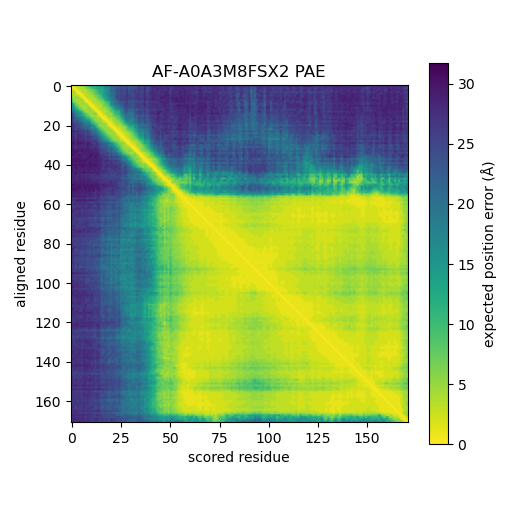 ? -9.181 -0.009 16.214 1.00 95.94 156 THR A O 1
ATOM 1148 N N . ASP A 1 157 ? -11.419 0.010 16.056 1.00 96.44 157 ASP A N 1
ATOM 1149 C CA . ASP A 1 157 ? -11.424 0.069 14.595 1.00 96.44 157 ASP A CA 1
ATOM 1150 C C . ASP A 1 157 ? -10.940 1.446 14.121 1.00 96.44 157 ASP A C 1
ATOM 1152 O O . ASP A 1 157 ? -11.542 2.470 14.446 1.00 96.44 157 ASP A O 1
ATOM 1156 N N . ILE A 1 158 ? -9.833 1.458 13.379 1.00 96.75 158 ILE A N 1
ATOM 1157 C CA . ILE A 1 158 ? -9.227 2.666 12.801 1.00 96.75 158 ILE A CA 1
ATOM 1158 C C . ILE A 1 158 ? -9.281 2.689 11.278 1.00 96.75 158 ILE A C 1
ATOM 1160 O O . ILE A 1 158 ? -8.669 3.553 10.652 1.00 96.75 158 ILE A O 1
ATOM 1164 N N . THR A 1 159 ? -10.020 1.760 10.672 1.00 96.44 159 THR A N 1
ATOM 1165 C CA . THR A 1 159 ? -10.115 1.617 9.216 1.00 96.44 159 THR A CA 1
ATOM 1166 C C . THR A 1 159 ? -10.498 2.937 8.556 1.00 96.44 159 THR A C 1
ATOM 1168 O O . THR A 1 159 ? -9.764 3.428 7.706 1.00 96.44 159 THR A O 1
ATOM 1171 N N . ASP A 1 160 ? -11.586 3.567 9.002 1.00 97.38 160 ASP A N 1
ATOM 1172 C CA . ASP A 1 160 ? -12.100 4.795 8.384 1.00 97.38 160 ASP A CA 1
ATOM 1173 C C . ASP A 1 160 ? -11.095 5.960 8.474 1.00 97.38 160 ASP A C 1
ATOM 1175 O O . ASP A 1 160 ? -11.052 6.811 7.590 1.00 97.38 160 ASP A O 1
ATOM 1179 N N . LYS A 1 161 ? -10.254 5.982 9.518 1.00 97.00 161 LYS A N 1
ATOM 1180 C CA . LYS A 1 161 ? -9.208 6.998 9.706 1.00 97.00 161 LYS A CA 1
ATOM 1181 C C . LYS A 1 161 ? -8.057 6.815 8.727 1.00 97.00 161 LYS A C 1
ATOM 1183 O O . LYS A 1 161 ? -7.620 7.786 8.123 1.00 97.00 161 LYS A O 1
ATOM 1188 N N . ILE A 1 162 ? -7.623 5.574 8.521 1.00 95.25 162 ILE A N 1
ATOM 1189 C CA . ILE A 1 162 ? -6.595 5.253 7.525 1.00 95.25 162 ILE A CA 1
ATOM 1190 C C . ILE A 1 162 ? -7.120 5.520 6.115 1.00 95.25 162 ILE A C 1
ATOM 1192 O O . ILE A 1 162 ? -6.419 6.109 5.301 1.00 95.25 162 ILE A O 1
ATOM 1196 N N . VAL A 1 163 ? -8.367 5.137 5.828 1.00 95.62 163 VAL A N 1
ATOM 1197 C CA . VAL A 1 163 ? -9.005 5.414 4.533 1.00 95.62 163 VAL A CA 1
ATOM 1198 C C . VAL A 1 163 ? -9.047 6.915 4.254 1.00 95.62 163 VAL A C 1
ATOM 1200 O O . VAL A 1 163 ? -8.834 7.324 3.118 1.00 95.62 163 VAL A O 1
ATOM 1203 N N . GLU A 1 164 ? -9.319 7.735 5.267 1.00 95.38 164 GLU A N 1
ATOM 1204 C CA . GLU A 1 164 ? -9.303 9.187 5.116 1.00 95.38 164 GLU A CA 1
ATOM 1205 C C . GLU A 1 164 ? -7.887 9.733 4.894 1.00 95.38 164 GLU A C 1
ATOM 1207 O O . GLU A 1 164 ? -7.688 10.520 3.971 1.00 95.38 164 GLU A O 1
ATOM 1212 N N . ALA A 1 165 ? -6.896 9.255 5.653 1.00 94.44 165 ALA A N 1
ATOM 1213 C CA . ALA A 1 165 ? -5.494 9.624 5.455 1.00 94.44 165 ALA A CA 1
ATOM 1214 C C . ALA A 1 165 ? -5.010 9.307 4.027 1.00 94.44 165 ALA A C 1
ATOM 1216 O O . ALA A 1 165 ? -4.379 10.144 3.392 1.00 94.44 165 ALA A O 1
ATOM 1217 N N . LEU A 1 166 ? -5.398 8.150 3.477 1.00 93.38 166 LEU A N 1
ATOM 1218 C CA . LEU A 1 166 ? -5.044 7.741 2.111 1.00 93.38 166 LEU A CA 1
ATOM 1219 C C . LEU A 1 166 ? -5.672 8.602 1.007 1.00 93.38 166 LEU A C 1
ATOM 1221 O O . LEU A 1 166 ? -5.163 8.597 -0.113 1.00 93.38 166 LEU A O 1
ATOM 1225 N N . LYS A 1 167 ? -6.775 9.307 1.287 1.00 91.06 167 LYS A N 1
ATOM 1226 C CA . LYS A 1 167 ? -7.377 10.259 0.337 1.00 91.06 167 LYS A CA 1
ATOM 1227 C C . LYS A 1 167 ? -6.697 11.620 0.378 1.00 91.06 167 LYS A C 1
ATOM 1229 O O . LYS A 1 167 ? -6.617 12.277 -0.649 1.00 91.06 167 LYS A O 1
ATOM 1234 N N . GLN A 1 168 ? -6.253 12.053 1.557 1.00 80.12 168 GLN A N 1
ATOM 1235 C CA . GLN A 1 168 ? -5.636 13.370 1.746 1.00 80.12 168 GLN A CA 1
ATOM 1236 C C . GLN A 1 168 ? -4.257 13.480 1.087 1.00 80.12 168 GLN A C 1
ATOM 1238 O O . GLN A 1 168 ? -3.785 14.583 0.858 1.00 80.12 168 GLN A O 1
ATOM 1243 N N . SER A 1 169 ? -3.631 12.356 0.741 1.00 71.81 169 SER A N 1
ATOM 1244 C CA . SER A 1 169 ? -2.381 12.322 -0.025 1.00 71.81 169 SER A CA 1
ATOM 1245 C C . SER A 1 169 ? -2.536 12.690 -1.514 1.00 71.81 169 SER A C 1
ATOM 1247 O O . SER A 1 169 ? -1.539 12.646 -2.225 1.00 71.81 169 SER A O 1
ATOM 1249 N N . ASP A 1 170 ? -3.751 12.990 -1.999 1.00 59.00 170 ASP A N 1
ATOM 1250 C CA . ASP A 1 170 ? -4.055 13.358 -3.403 1.00 59.00 170 ASP A CA 1
ATOM 1251 C C . ASP A 1 170 ? -4.035 14.879 -3.672 1.00 59.00 170 ASP A C 1
ATOM 1253 O O . ASP A 1 170 ? -4.159 15.285 -4.829 1.00 59.00 170 ASP A O 1
ATOM 1257 N N . ASP A 1 171 ? -3.840 15.703 -2.631 1.00 49.72 171 ASP A N 1
ATOM 1258 C CA . ASP A 1 171 ? -3.700 17.173 -2.696 1.00 49.72 171 ASP A CA 1
ATOM 1259 C C . ASP A 1 171 ? -2.232 17.633 -2.565 1.00 49.72 171 ASP A C 1
ATOM 1261 O O . ASP A 1 171 ? -1.844 18.583 -3.292 1.00 49.72 171 ASP A O 1
#

Solvent-accessible surface area (backbone atoms only — not comparable to full-atom values): 10569 Å² total; per-residue (Å²): 142,82,89,86,85,84,81,88,81,81,78,81,78,79,73,81,81,76,78,75,78,76,75,79,77,78,70,80,79,80,78,80,73,91,64,94,69,76,80,77,87,60,88,75,78,68,71,50,81,44,88,91,30,87,89,46,53,39,28,22,31,51,64,64,62,52,51,58,38,47,77,69,19,47,68,52,52,51,51,52,52,50,44,51,53,53,25,51,55,23,50,76,71,69,37,55,74,58,19,55,52,44,60,53,46,56,63,50,52,54,51,51,52,51,34,34,68,75,63,77,38,78,62,62,68,61,50,61,74,44,39,65,50,49,49,51,54,24,60,78,69,57,34,14,30,42,31,64,58,51,94,92,62,79,55,50,78,44,42,71,57,42,48,47,50,44,56,64,67,72,117